Protein AF-A0A453E2U0-F1 (afdb_monomer_lite)

Radius of gyration: 14.76 Å; chains: 1; bounding box: 23×38×39 Å

Organism: Aegilops tauschii subsp. strangulata (NCBI:txid200361)

Foldseek 3Di:
DDAAEAEQEDAPDPVSVVVVVCCCVPPDDVRHHYHYDYDDPPPPPPPD

Secondary structure (DSSP, 8-state):
--PPEEEEE--SSHHHHHHHHHHHHHT--TT-EEEEE-----------

Sequence (48 aa):
MGGRNIGVAVDFSSCSKAALRWASTNLARSGDQLVLIHVNNSYQNEQG

Structure (mmCIF, N/CA/C/O backbone):
data_AF-A0A453E2U0-F1
#
_entry.id   AF-A0A453E2U0-F1
#
loop_
_atom_site.group_PDB
_atom_site.id
_atom_site.type_symbol
_atom_site.label_atom_id
_atom_site.label_alt_id
_atom_site.label_comp_id
_atom_site.label_asym_id
_atom_site.label_entity_id
_atom_site.label_seq_id
_atom_site.pdbx_PDB_ins_code
_atom_site.Cartn_x
_atom_site.Cartn_y
_atom_site.Cartn_z
_atom_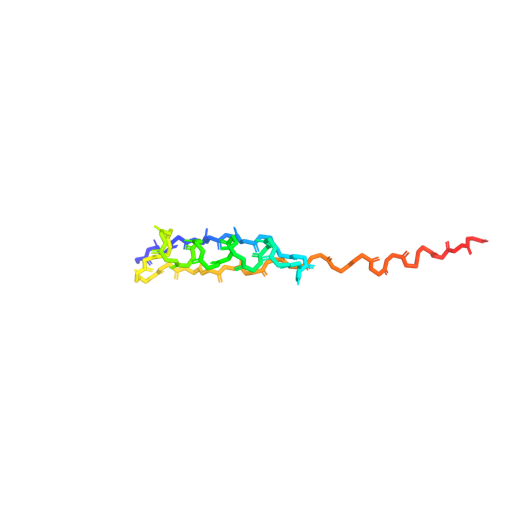site.occupancy
_atom_site.B_iso_or_equiv
_atom_site.auth_seq_id
_atom_site.auth_comp_id
_atom_site.auth_asym_id
_atom_site.auth_atom_id
_atom_site.pdbx_PDB_model_num
ATOM 1 N N . MET A 1 1 ? -15.970 -2.824 17.779 1.00 49.19 1 MET A N 1
ATOM 2 C CA . MET A 1 1 ? -15.458 -1.650 17.040 1.00 49.19 1 MET A CA 1
ATOM 3 C C . MET A 1 1 ? -14.906 -2.156 15.718 1.00 49.19 1 MET A C 1
ATOM 5 O O . MET A 1 1 ? -13.911 -2.864 15.738 1.00 49.19 1 MET A O 1
ATOM 9 N N . GLY A 1 2 ? -15.614 -1.929 14.609 1.00 63.34 2 GLY A N 1
ATOM 10 C CA . GLY A 1 2 ? -15.214 -2.434 13.292 1.00 63.34 2 GLY A CA 1
ATOM 11 C C . GLY A 1 2 ? -14.300 -1.439 12.590 1.00 63.34 2 GLY A C 1
ATOM 12 O O . GLY A 1 2 ? -14.788 -0.452 12.047 1.00 63.34 2 GLY A O 1
ATOM 13 N N . GLY A 1 3 ? -12.991 -1.680 12.636 1.00 81.38 3 GLY A N 1
ATOM 14 C CA . GLY A 1 3 ? -12.032 -0.987 11.778 1.00 81.38 3 GLY A CA 1
ATOM 15 C C . GLY A 1 3 ? -12.280 -1.315 10.309 1.00 81.38 3 GLY A C 1
ATOM 16 O O . GLY A 1 3 ? -12.708 -2.427 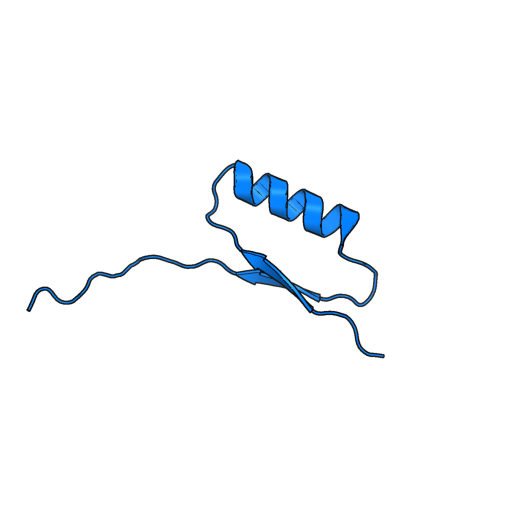9.992 1.00 81.38 3 GLY A O 1
ATOM 17 N N . ARG A 1 4 ? -12.048 -0.361 9.402 1.00 91.75 4 ARG A N 1
ATOM 18 C CA . ARG A 1 4 ? -12.204 -0.611 7.963 1.00 91.75 4 ARG A CA 1
ATOM 19 C C . ARG A 1 4 ? -10.947 -1.279 7.428 1.00 91.75 4 ARG A C 1
ATOM 21 O O . ARG A 1 4 ? -9.834 -0.911 7.799 1.00 91.75 4 ARG A O 1
ATOM 28 N N . ASN A 1 5 ? -11.137 -2.210 6.501 1.00 93.00 5 ASN A N 1
ATOM 29 C CA . ASN A 1 5 ? -10.040 -2.813 5.756 1.00 93.00 5 ASN A CA 1
ATOM 30 C C . ASN A 1 5 ? -9.818 -2.012 4.471 1.00 93.00 5 ASN A C 1
ATOM 32 O O . ASN A 1 5 ? -10.737 -1.849 3.669 1.00 93.00 5 ASN A O 1
ATOM 36 N N . ILE A 1 6 ? -8.602 -1.509 4.282 1.00 92.81 6 ILE A N 1
ATOM 37 C CA . ILE A 1 6 ? -8.203 -0.690 3.137 1.00 92.81 6 ILE A CA 1
ATOM 38 C C . ILE A 1 6 ? -7.167 -1.480 2.341 1.00 92.81 6 ILE A C 1
ATOM 40 O O . ILE A 1 6 ? -6.027 -1.620 2.775 1.00 92.81 6 ILE A O 1
ATOM 44 N N . GLY A 1 7 ? -7.566 -2.002 1.183 1.00 93.00 7 GLY A N 1
ATOM 45 C CA . GLY A 1 7 ? -6.669 -2.707 0.268 1.00 93.00 7 GLY A CA 1
ATOM 46 C C . GLY A 1 7 ? -5.892 -1.743 -0.630 1.00 93.00 7 GLY A C 1
ATOM 47 O O . GLY A 1 7 ? -6.494 -0.867 -1.248 1.00 93.00 7 GLY A O 1
ATOM 48 N N . VAL A 1 8 ? -4.573 -1.919 -0.741 1.00 94.94 8 VAL A N 1
ATOM 49 C CA . VAL A 1 8 ? -3.717 -1.173 -1.677 1.00 94.94 8 VAL A CA 1
ATOM 50 C C . VAL A 1 8 ? -2.936 -2.159 -2.538 1.00 94.94 8 VAL A C 1
ATOM 52 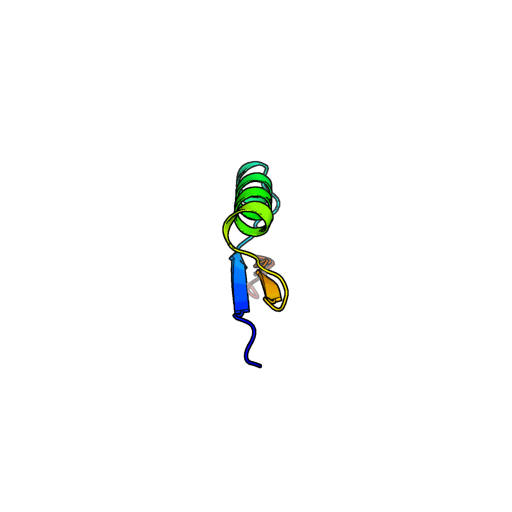O O . VAL A 1 8 ? -2.076 -2.886 -2.039 1.00 94.94 8 VAL A O 1
ATOM 55 N N . ALA A 1 9 ? -3.233 -2.175 -3.838 1.00 93.81 9 ALA A N 1
ATOM 56 C CA . ALA A 1 9 ? -2.478 -2.959 -4.805 1.00 93.81 9 ALA A C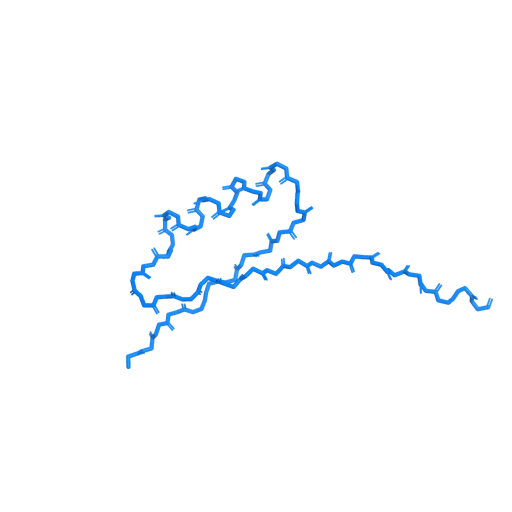A 1
ATOM 57 C C . ALA A 1 9 ? -1.113 -2.306 -5.073 1.00 93.81 9 ALA A C 1
ATOM 59 O O . ALA A 1 9 ? -1.033 -1.104 -5.334 1.00 93.81 9 ALA A O 1
ATOM 60 N N . VAL A 1 10 ? -0.039 -3.092 -5.004 1.00 94.12 10 VAL A N 1
ATOM 61 C CA . VAL A 1 10 ? 1.334 -2.632 -5.222 1.00 94.12 10 VAL A CA 1
ATOM 62 C C . VAL A 1 10 ? 2.079 -3.557 -6.177 1.00 94.12 10 VAL A C 1
ATOM 64 O O . VAL A 1 10 ? 1.988 -4.777 -6.091 1.00 94.12 10 VAL A O 1
ATOM 67 N N . ASP A 1 11 ? 2.865 -2.968 -7.069 1.00 90.75 11 ASP A N 1
ATOM 68 C CA . ASP A 1 11 ? 3.707 -3.649 -8.067 1.00 90.75 11 ASP A CA 1
ATOM 69 C C . ASP A 1 11 ? 5.203 -3.303 -7.895 1.00 90.75 11 ASP A C 1
ATOM 71 O O . ASP A 1 11 ? 6.010 -3.504 -8.794 1.00 90.75 11 ASP A O 1
ATOM 75 N N . PHE A 1 12 ? 5.576 -2.733 -6.741 1.00 87.00 12 PHE A N 1
ATOM 76 C CA . PHE A 1 12 ? 6.914 -2.224 -6.397 1.00 87.00 12 PHE A CA 1
ATOM 77 C C . PHE A 1 12 ? 7.495 -1.120 -7.300 1.00 87.00 12 PHE A C 1
ATOM 79 O O . PHE A 1 12 ? 8.618 -0.662 -7.042 1.00 87.00 12 PHE A O 1
ATOM 86 N N . SER A 1 13 ? 6.735 -0.615 -8.273 1.00 92.88 13 SER A N 1
ATOM 87 C CA . SER A 1 13 ? 7.087 0.588 -9.027 1.00 92.88 13 SER A CA 1
ATOM 88 C C . SER A 1 13 ? 7.165 1.833 -8.126 1.00 92.88 13 SER A C 1
ATOM 90 O O . SER A 1 13 ? 6.675 1.872 -6.993 1.00 92.88 13 SER A O 1
ATOM 92 N N . SER A 1 14 ? 7.801 2.896 -8.621 1.00 94.44 14 SER A N 1
ATOM 93 C CA . SER A 1 14 ? 7.817 4.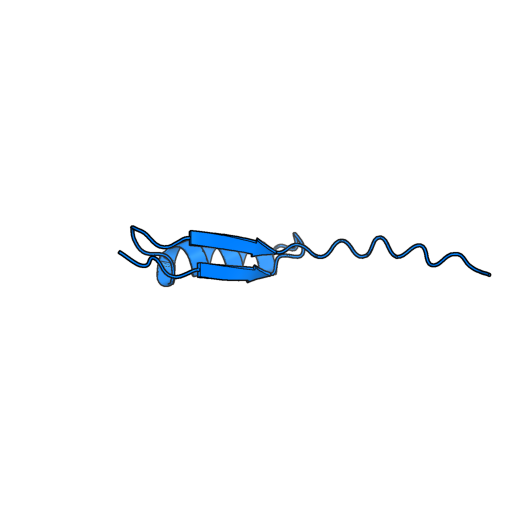198 -7.939 1.00 94.44 14 SER A CA 1
ATOM 94 C C . SER A 1 14 ? 6.405 4.769 -7.759 1.00 94.44 14 SER A C 1
ATOM 96 O O . SER A 1 14 ? 6.100 5.338 -6.710 1.00 94.44 14 SER A O 1
ATOM 98 N N . CYS A 1 15 ? 5.533 4.561 -8.749 1.00 94.44 15 CYS A N 1
ATOM 99 C CA . CYS A 1 15 ? 4.145 5.008 -8.731 1.00 94.44 15 CYS A CA 1
ATOM 100 C C . CYS A 1 15 ? 3.335 4.301 -7.632 1.00 94.44 15 CYS A C 1
ATOM 102 O O . CYS A 1 15 ? 2.707 4.971 -6.810 1.00 94.44 15 CYS A O 1
ATOM 104 N N . SER A 1 16 ? 3.412 2.968 -7.531 1.00 93.12 16 SER A N 1
ATOM 105 C CA . SER A 1 16 ? 2.664 2.234 -6.499 1.00 93.12 16 SER A CA 1
ATOM 106 C C . SER A 1 16 ? 3.140 2.545 -5.080 1.00 93.12 16 SER A C 1
ATOM 108 O O . SER A 1 16 ? 2.326 2.642 -4.162 1.00 93.12 16 SER A O 1
ATOM 110 N N . LYS A 1 17 ? 4.439 2.811 -4.886 1.00 94.81 17 LYS A N 1
ATOM 111 C CA . LYS A 1 17 ? 4.970 3.295 -3.598 1.00 94.81 17 LYS A CA 1
ATOM 112 C C . LYS A 1 17 ? 4.409 4.669 -3.223 1.00 94.81 17 LYS A C 1
ATOM 114 O O . LYS A 1 17 ? 4.113 4.903 -2.050 1.00 94.81 17 LYS A O 1
ATOM 119 N N . ALA A 1 18 ? 4.251 5.574 -4.189 1.00 95.50 18 ALA A N 1
ATOM 120 C CA . ALA A 1 18 ? 3.630 6.875 -3.951 1.00 95.50 18 ALA A CA 1
ATOM 121 C C . ALA A 1 18 ? 2.136 6.732 -3.607 1.00 95.50 18 ALA A C 1
ATOM 123 O O . ALA A 1 18 ? 1.672 7.351 -2.648 1.00 95.50 18 ALA A O 1
ATOM 124 N N . ALA A 1 19 ? 1.411 5.858 -4.313 1.00 93.00 19 ALA A N 1
ATOM 125 C CA . ALA A 1 19 ? 0.007 5.555 -4.031 1.00 93.00 19 ALA A CA 1
ATOM 126 C C . ALA A 1 19 ? -0.188 4.962 -2.625 1.00 93.00 19 ALA A C 1
ATOM 128 O O . ALA A 1 19 ? -1.080 5.388 -1.892 1.00 93.00 19 ALA A O 1
ATOM 129 N N . LEU A 1 20 ? 0.696 4.050 -2.203 1.00 95.12 20 LEU A N 1
ATOM 130 C CA . LEU A 1 20 ? 0.705 3.506 -0.845 1.00 95.12 20 LEU A CA 1
ATOM 131 C C . LEU A 1 20 ? 0.906 4.597 0.211 1.00 95.12 20 LEU A C 1
ATOM 133 O O . LEU A 1 20 ? 0.163 4.653 1.192 1.00 95.12 20 LEU A O 1
ATOM 137 N N . ARG A 1 21 ? 1.883 5.489 0.012 1.00 95.44 21 ARG A N 1
ATOM 138 C CA . ARG A 1 21 ? 2.108 6.611 0.936 1.00 95.44 21 ARG A CA 1
ATOM 139 C C . ARG A 1 21 ? 0.871 7.496 1.036 1.00 95.44 21 ARG A C 1
ATOM 141 O O . ARG A 1 21 ? 0.434 7.798 2.140 1.00 95.44 21 ARG A O 1
ATOM 148 N N . TRP A 1 22 ? 0.268 7.844 -0.098 1.00 95.12 22 TRP A N 1
ATOM 149 C CA . TRP A 1 22 ? -0.959 8.633 -0.111 1.00 95.12 22 TRP A CA 1
ATOM 150 C C . TRP A 1 22 ? -2.104 7.927 0.632 1.00 95.12 22 TRP A C 1
ATOM 152 O O . TRP A 1 22 ? -2.757 8.556 1.465 1.00 95.12 22 TRP A O 1
ATOM 162 N N . ALA A 1 23 ? -2.312 6.627 0.408 1.00 94.31 23 ALA A N 1
ATOM 163 C CA . ALA A 1 23 ? -3.353 5.851 1.082 1.00 94.31 23 ALA A CA 1
ATOM 164 C C . ALA A 1 23 ? -3.133 5.788 2.604 1.00 94.31 23 ALA A C 1
ATOM 166 O O . ALA A 1 23 ? -4.068 6.003 3.376 1.00 94.31 23 ALA A O 1
ATOM 167 N N . SER A 1 24 ? -1.891 5.573 3.045 1.00 92.94 24 SER A N 1
ATOM 168 C CA . SER A 1 24 ? -1.542 5.561 4.468 1.00 92.94 24 SER A CA 1
ATOM 169 C C . SER A 1 24 ? -1.743 6.919 5.140 1.00 92.94 24 SER A C 1
ATOM 171 O O . SER A 1 24 ? -2.082 6.956 6.317 1.00 92.94 24 SER A O 1
ATOM 173 N N . THR A 1 25 ? -1.510 8.026 4.433 1.00 95.06 25 THR A N 1
ATOM 174 C CA . THR A 1 25 ? -1.644 9.373 5.009 1.00 95.06 25 THR A CA 1
ATOM 175 C C . THR A 1 25 ? -3.086 9.874 4.998 1.00 95.06 25 THR A C 1
ATOM 177 O O . THR A 1 25 ? -3.491 10.576 5.919 1.00 95.06 25 THR A O 1
ATOM 180 N N . ASN A 1 26 ? -3.866 9.534 3.969 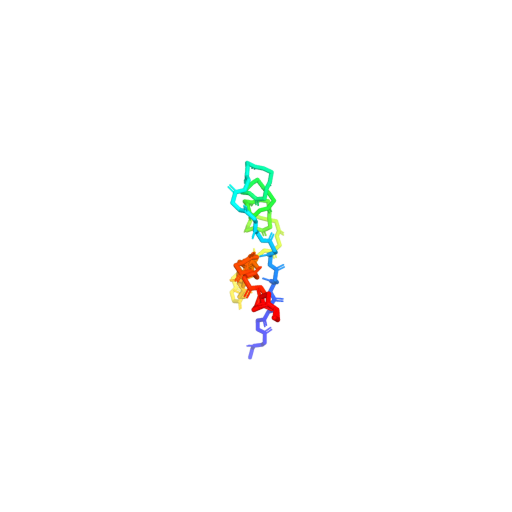1.00 94.62 26 ASN A N 1
ATOM 181 C CA . ASN A 1 26 ? -5.171 10.159 3.737 1.00 94.62 26 ASN A CA 1
ATOM 182 C C . ASN A 1 26 ? -6.359 9.242 4.059 1.00 94.62 26 ASN A C 1
ATOM 184 O O . ASN A 1 26 ? -7.419 9.723 4.470 1.00 94.62 26 ASN A O 1
ATOM 188 N N . LEU A 1 27 ? -6.215 7.927 3.867 1.00 90.94 27 LEU A N 1
ATOM 189 C CA . LEU A 1 27 ? -7.316 6.978 4.054 1.00 90.94 27 LEU A CA 1
ATOM 190 C C . LEU A 1 27 ? -7.279 6.319 5.434 1.00 90.94 27 LEU A C 1
ATOM 192 O O . LEU A 1 27 ? -8.323 6.253 6.093 1.00 90.94 27 LEU A O 1
ATOM 196 N N . ALA A 1 28 ? -6.097 5.866 5.863 1.00 90.19 28 ALA A N 1
ATOM 197 C CA . ALA A 1 28 ? -5.926 5.135 7.112 1.00 90.19 28 ALA A CA 1
ATOM 198 C C . ALA A 1 28 ? -6.173 6.029 8.335 1.00 90.19 28 ALA A C 1
ATOM 200 O O . ALA A 1 28 ? -5.613 7.117 8.467 1.00 90.19 28 ALA A O 1
ATOM 201 N N . ARG A 1 29 ? -7.024 5.554 9.244 1.00 90.75 29 ARG A N 1
ATOM 202 C CA . ARG A 1 29 ? -7.261 6.152 10.563 1.00 90.75 29 ARG A CA 1
ATOM 203 C C . ARG A 1 29 ? -6.924 5.145 11.654 1.00 90.75 29 ARG A C 1
ATOM 205 O O . ARG A 1 29 ? -6.779 3.954 11.392 1.00 90.75 29 ARG A O 1
ATOM 212 N N . SER A 1 30 ? -6.814 5.623 12.891 1.00 89.62 30 SER A N 1
ATOM 213 C CA . SER A 1 30 ? -6.620 4.735 14.039 1.00 89.62 30 SER A CA 1
ATOM 214 C C . SER A 1 30 ? -7.733 3.685 14.093 1.00 89.62 30 SER A C 1
ATOM 216 O O . SER A 1 30 ? -8.914 4.027 14.027 1.00 89.62 30 SER A O 1
ATOM 218 N N . GLY A 1 31 ? -7.344 2.414 14.176 1.00 89.62 31 GLY A N 1
ATOM 219 C CA . GLY A 1 31 ? -8.255 1.271 14.141 1.00 89.62 31 GLY A CA 1
ATOM 220 C C . GLY A 1 31 ? -8.523 0.694 12.748 1.00 89.62 31 GLY A C 1
ATOM 221 O O . GLY A 1 31 ? -9.024 -0.423 12.680 1.00 89.62 31 GLY A O 1
ATOM 222 N N . ASP A 1 32 ? -8.166 1.381 11.657 1.00 92.31 32 ASP A N 1
ATOM 223 C CA . ASP A 1 32 ? -8.235 0.806 10.308 1.00 92.31 32 ASP A CA 1
ATOM 224 C C . ASP A 1 32 ? -7.062 -0.162 10.056 1.00 92.31 32 ASP A C 1
ATOM 226 O O . ASP A 1 32 ? -5.975 -0.039 10.627 1.00 92.31 32 ASP A O 1
ATOM 230 N N . GLN A 1 33 ? -7.282 -1.125 9.165 1.00 92.50 33 GLN A N 1
ATOM 231 C CA . GLN A 1 33 ? -6.284 -2.093 8.716 1.00 92.50 33 GLN A CA 1
ATOM 232 C C . GLN A 1 33 ? -5.911 -1.794 7.265 1.00 92.50 33 GLN A C 1
ATOM 234 O O . GLN A 1 33 ? -6.762 -1.844 6.377 1.00 92.50 33 GLN A O 1
ATOM 239 N N . LEU A 1 34 ? -4.635 -1.505 7.012 1.00 93.12 34 LEU A N 1
ATOM 240 C CA . LEU A 1 34 ? -4.120 -1.337 5.657 1.00 93.12 34 LEU A CA 1
ATOM 241 C C . LEU A 1 34 ? -3.569 -2.678 5.153 1.00 93.12 34 LEU A C 1
ATOM 243 O O . LEU A 1 34 ? -2.598 -3.198 5.699 1.00 93.12 34 LEU A O 1
ATOM 247 N N . VAL A 1 35 ? -4.190 -3.235 4.118 1.00 93.88 35 VAL A N 1
ATOM 248 C CA . VAL A 1 35 ? -3.827 -4.523 3.520 1.00 93.88 35 VAL A CA 1
ATOM 249 C C . VAL A 1 35 ? -3.096 -4.270 2.209 1.00 93.88 35 VAL A C 1
ATOM 251 O O . VAL A 1 35 ? -3.649 -3.694 1.274 1.00 93.88 35 VAL A O 1
ATOM 254 N N . LEU A 1 36 ? -1.845 -4.713 2.130 1.00 93.81 36 LEU A N 1
ATOM 255 C CA . LEU A 1 36 ? -1.037 -4.602 0.922 1.00 93.81 36 LEU A CA 1
ATOM 256 C C . LEU A 1 36 ? -1.237 -5.831 0.034 1.00 93.81 36 LEU A C 1
ATOM 258 O O . LEU A 1 36 ? -1.052 -6.956 0.493 1.00 93.81 36 LEU A O 1
ATOM 262 N N . ILE A 1 37 ? -1.595 -5.622 -1.232 1.00 93.44 37 ILE A N 1
ATOM 263 C CA . ILE A 1 37 ? -1.822 -6.700 -2.201 1.00 93.44 37 ILE A CA 1
ATOM 264 C C . ILE A 1 37 ? -0.758 -6.593 -3.288 1.00 93.44 37 ILE A C 1
ATOM 266 O O . ILE A 1 37 ? -0.762 -5.652 -4.075 1.00 93.44 37 ILE A O 1
ATOM 270 N N . HIS A 1 38 ? 0.149 -7.562 -3.346 1.00 91.69 38 HIS A N 1
ATOM 271 C CA . HIS A 1 38 ? 1.118 -7.684 -4.431 1.00 91.69 38 HIS A CA 1
ATOM 272 C C . HIS A 1 38 ? 0.818 -8.945 -5.234 1.00 91.69 38 HIS A C 1
ATOM 274 O O . HIS A 1 38 ? 0.815 -10.044 -4.682 1.00 91.69 38 HIS A O 1
ATOM 280 N N . VAL A 1 39 ? 0.572 -8.789 -6.534 1.00 88.31 39 VAL A N 1
ATOM 281 C CA . VAL A 1 39 ? 0.392 -9.921 -7.446 1.00 88.31 39 VAL A CA 1
ATOM 282 C C . VAL A 1 39 ? 1.747 -10.244 -8.061 1.00 88.31 39 VAL A C 1
ATOM 284 O O . VAL A 1 39 ? 2.261 -9.479 -8.875 1.00 88.31 39 VAL A O 1
ATOM 287 N N . ASN A 1 40 ? 2.327 -11.377 -7.667 1.00 82.94 40 ASN A N 1
ATOM 288 C CA . ASN A 1 40 ? 3.509 -11.903 -8.334 1.00 82.94 40 ASN A CA 1
ATOM 289 C C . ASN A 1 40 ? 3.063 -12.646 -9.595 1.00 82.94 40 ASN A C 1
ATOM 291 O O . ASN A 1 40 ? 2.397 -13.676 -9.512 1.00 82.94 40 ASN A O 1
ATOM 295 N N . ASN A 1 41 ? 3.436 -12.121 -10.759 1.00 70.12 41 ASN A N 1
ATOM 296 C CA . ASN A 1 41 ? 3.115 -12.725 -12.045 1.00 70.12 41 ASN A CA 1
ATOM 297 C C . ASN A 1 41 ? 4.124 -13.827 -12.423 1.00 70.12 41 ASN A C 1
ATOM 299 O O . ASN A 1 41 ? 4.533 -13.925 -13.578 1.00 70.12 41 ASN A O 1
ATOM 303 N N . SER A 1 42 ? 4.548 -14.659 -11.461 1.00 61.81 42 SER A N 1
ATOM 304 C CA . SER A 1 42 ? 5.373 -15.854 -11.691 1.00 61.81 42 SER A CA 1
ATOM 305 C C . SER A 1 42 ? 4.549 -16.966 -12.347 1.00 61.81 42 SER A C 1
ATOM 307 O O . SER A 1 42 ? 4.534 -18.109 -11.895 1.00 61.81 42 SER A O 1
ATOM 309 N N . TYR A 1 43 ? 3.820 -16.615 -13.401 1.00 56.12 43 TYR A N 1
ATOM 310 C CA . TYR A 1 43 ? 3.109 -17.540 -14.256 1.00 56.12 43 TYR A CA 1
ATOM 311 C C . TYR A 1 43 ? 4.130 -18.131 -15.234 1.00 56.12 43 TYR A C 1
ATOM 313 O O . TYR A 1 43 ? 4.229 -17.742 -16.394 1.00 56.12 43 TYR A O 1
ATOM 321 N N . GLN A 1 44 ? 4.938 -19.069 -14.734 1.00 57.59 44 GLN A N 1
ATOM 322 C CA . GLN A 1 44 ? 5.390 -20.177 -15.566 1.00 57.59 44 GLN A CA 1
ATOM 323 C C . GLN A 1 44 ? 4.159 -21.067 -15.723 1.00 57.59 44 GLN A C 1
ATOM 325 O O . GLN A 1 44 ? 3.936 -21.975 -14.927 1.00 57.59 44 GLN A O 1
ATOM 330 N N . ASN A 1 45 ? 3.303 -20.749 -16.696 1.00 57.94 45 ASN A N 1
ATOM 331 C CA . ASN A 1 45 ? 2.462 -21.797 -17.250 1.00 57.94 45 ASN A CA 1
ATOM 332 C C . ASN A 1 45 ? 3.399 -22.927 -17.634 1.00 57.94 45 ASN A C 1
ATOM 334 O O . ASN A 1 45 ? 4.364 -22.676 -18.359 1.00 57.94 45 ASN A O 1
ATOM 338 N N . GLU A 1 46 ? 3.136 -24.131 -17.139 1.00 58.72 46 GLU A N 1
ATOM 339 C CA . GLU A 1 46 ? 3.635 -25.334 -17.785 1.00 58.72 46 GLU A CA 1
ATOM 340 C C . GLU A 1 46 ? 3.334 -25.167 -19.280 1.00 58.72 46 GLU A C 1
ATOM 342 O O . GLU A 1 46 ? 2.176 -25.132 -19.704 1.00 58.72 46 GLU A O 1
ATOM 347 N N . GLN A 1 47 ? 4.382 -24.905 -20.065 1.00 48.88 47 GLN A N 1
ATOM 348 C CA . GLN A 1 47 ? 4.313 -25.069 -21.505 1.00 48.88 47 GLN A CA 1
ATOM 349 C C . GLN A 1 47 ? 4.049 -26.560 -21.672 1.00 48.88 47 GLN A C 1
ATOM 351 O O . GLN A 1 47 ? 4.880 -27.362 -21.244 1.00 48.88 47 GLN A O 1
ATOM 356 N N . GLY A 1 48 ? 2.839 -26.887 -22.128 1.00 46.25 48 GLY A N 1
ATOM 357 C CA . GLY A 1 48 ? 2.402 -28.265 -22.335 1.00 46.25 48 GLY A CA 1
ATOM 358 C C . GLY A 1 48 ? 3.369 -29.081 -23.178 1.00 46.25 48 GLY A C 1
ATOM 359 O O . GLY A 1 48 ? 4.125 -28.481 -23.978 1.00 46.25 48 GLY A O 1
#

pLDDT: mean 84.93, std 14.93, range [46.25, 95.5]

InterPro domains:
  IPR006016 UspA [PF00582] (4-41)
  IPR014729 Rossmann-like alpha/beta/alpha sandwich fold [G3DSA:3.40.50.620] (3-48)